Protein AF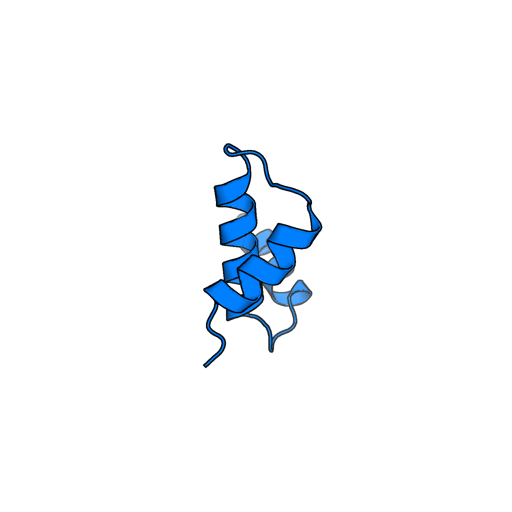-A0A1V5DS74-F1 (afdb_monomer_lite)

pLDDT: mean 90.5, std 7.9, range [48.19, 96.88]

Sequence (57 aa):
MEGFWSWAKERLIKHHGVSKEQFPLYLKELEFRYNNRNADLFDQVATFLCDLVPKRD

Foldseek 3Di:
DCDLVNVLVVVQVVVVHDDPVCVVVSSVVSVVCVVQVPHDPVVVVVVVVCVPPDDDD

Structure (mmCIF, N/CA/C/O backbone):
data_AF-A0A1V5DS74-F1
#
_entry.id   AF-A0A1V5DS74-F1
#
loop_
_atom_site.group_PDB
_atom_site.id
_atom_site.type_symbol
_atom_site.label_atom_id
_atom_site.label_alt_id
_atom_site.label_comp_id
_atom_site.label_asym_id
_atom_site.label_entity_id
_atom_site.label_seq_id
_atom_site.pdbx_PDB_ins_code
_atom_site.Cartn_x
_atom_site.Cartn_y
_atom_site.Cartn_z
_atom_site.occupancy
_atom_site.B_iso_or_equiv
_atom_site.auth_seq_id
_atom_site.auth_comp_id
_atom_site.auth_asym_id
_atom_site.auth_atom_id
_atom_site.pdbx_PDB_model_num
ATOM 1 N N . MET A 1 1 ? 4.983 -16.012 -14.165 1.00 48.19 1 MET A N 1
ATOM 2 C CA . MET A 1 1 ? 4.326 -15.682 -12.883 1.00 48.19 1 MET A CA 1
ATOM 3 C C . MET A 1 1 ? 4.771 -14.276 -12.518 1.00 48.19 1 MET A C 1
ATOM 5 O O . MET A 1 1 ? 5.901 -14.099 -12.082 1.00 48.19 1 MET A O 1
ATOM 9 N N . GLU A 1 2 ? 3.963 -13.262 -12.813 1.00 68.94 2 GLU A N 1
ATOM 10 C CA . GLU A 1 2 ? 4.263 -11.897 -12.369 1.00 68.94 2 GLU A CA 1
ATOM 11 C C . GLU A 1 2 ? 3.922 -11.809 -10.884 1.00 68.94 2 GLU A C 1
ATOM 13 O O . GLU A 1 2 ? 2.760 -11.753 -10.494 1.00 68.94 2 GLU A O 1
ATOM 18 N N . GLY A 1 3 ? 4.944 -11.937 -10.041 1.00 93.25 3 GLY A N 1
ATOM 19 C CA . GLY A 1 3 ? 4.796 -11.792 -8.598 1.00 93.25 3 GLY A CA 1
ATOM 20 C C . GLY A 1 3 ? 4.718 -10.325 -8.177 1.00 93.25 3 GLY A C 1
ATOM 21 O O . GLY A 1 3 ? 4.888 -9.410 -8.987 1.00 93.25 3 GLY A O 1
ATOM 22 N N . PHE A 1 4 ? 4.556 -10.116 -6.869 1.00 95.56 4 PHE A N 1
ATOM 23 C CA . PHE A 1 4 ? 4.543 -8.797 -6.230 1.00 95.56 4 PHE A CA 1
ATOM 24 C C . PHE A 1 4 ? 5.654 -7.863 -6.742 1.00 95.56 4 PHE A C 1
ATOM 26 O O . PHE A 1 4 ? 5.394 -6.709 -7.070 1.00 95.56 4 PHE A O 1
ATOM 33 N N . TRP A 1 5 ? 6.883 -8.366 -6.879 1.00 94.44 5 TRP A N 1
ATOM 34 C CA . TRP A 1 5 ? 8.032 -7.552 -7.275 1.00 94.44 5 TRP A CA 1
ATOM 35 C C . TRP A 1 5 ? 7.962 -7.011 -8.705 1.00 94.44 5 TRP A C 1
ATOM 37 O O . TRP A 1 5 ? 8.375 -5.874 -8.930 1.00 94.44 5 TRP A O 1
ATOM 47 N N . SER A 1 6 ? 7.433 -7.778 -9.664 1.00 94.56 6 SER A N 1
ATOM 48 C CA . SER A 1 6 ? 7.221 -7.278 -11.031 1.00 94.56 6 SER A CA 1
ATOM 49 C C . SER A 1 6 ? 6.166 -6.170 -11.027 1.00 94.56 6 SER A C 1
ATOM 51 O O . SER A 1 6 ? 6.411 -5.077 -11.531 1.00 94.56 6 SER A O 1
ATOM 53 N N . TRP A 1 7 ? 5.052 -6.409 -10.330 1.00 94.44 7 TRP A N 1
ATOM 54 C CA . TRP A 1 7 ? 3.938 -5.468 -10.191 1.00 94.44 7 TRP A CA 1
ATOM 55 C C . TRP A 1 7 ? 4.319 -4.159 -9.474 1.00 94.44 7 TRP A C 1
ATOM 57 O O . TRP A 1 7 ? 3.872 -3.073 -9.861 1.00 94.44 7 TRP A O 1
ATOM 67 N N . ALA A 1 8 ? 5.149 -4.248 -8.429 1.00 95.00 8 ALA A N 1
ATOM 68 C CA . ALA A 1 8 ? 5.625 -3.100 -7.662 1.00 95.00 8 ALA A CA 1
ATOM 69 C C . ALA A 1 8 ? 6.644 -2.276 -8.463 1.00 95.00 8 ALA A C 1
ATOM 71 O O . ALA A 1 8 ? 6.565 -1.047 -8.486 1.00 95.00 8 ALA A O 1
ATOM 72 N N . LYS A 1 9 ? 7.566 -2.942 -9.172 1.00 92.62 9 LYS A N 1
ATOM 73 C CA . LYS A 1 9 ? 8.600 -2.285 -9.983 1.00 92.62 9 LYS A CA 1
ATOM 74 C C . LYS A 1 9 ? 7.999 -1.387 -11.065 1.00 92.62 9 LYS A C 1
ATOM 76 O O . LYS A 1 9 ? 8.420 -0.241 -11.195 1.00 92.62 9 LYS A O 1
ATOM 81 N N . GLU A 1 10 ? 6.987 -1.864 -11.788 1.00 93.44 10 GLU A N 1
ATOM 82 C CA . GLU A 1 10 ? 6.300 -1.075 -12.824 1.00 93.44 10 GLU A CA 1
ATOM 83 C C . GLU A 1 10 ? 5.678 0.221 -12.295 1.00 93.44 10 GLU A C 1
ATOM 85 O O . GLU A 1 10 ? 5.600 1.216 -13.014 1.00 93.44 10 GLU A O 1
ATOM 90 N N . ARG A 1 11 ? 5.225 0.223 -11.037 1.00 92.88 11 ARG A N 1
ATOM 91 C CA . ARG A 1 11 ? 4.641 1.404 -10.388 1.00 92.88 11 ARG A CA 1
ATOM 92 C C . ARG A 1 11 ? 5.719 2.356 -9.900 1.00 92.88 11 ARG A C 1
ATOM 94 O O . ARG A 1 11 ? 5.642 3.545 -10.183 1.00 92.88 11 ARG A O 1
ATOM 101 N N . LEU A 1 12 ? 6.753 1.831 -9.247 1.00 92.56 12 LEU A N 1
ATOM 102 C CA . LEU A 1 12 ? 7.861 2.631 -8.722 1.00 92.56 12 LEU A CA 1
ATOM 103 C C . LEU A 1 12 ? 8.637 3.361 -9.830 1.00 92.56 12 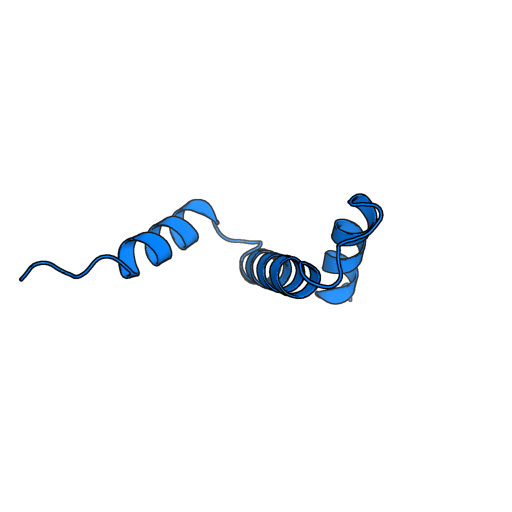LEU A C 1
ATOM 105 O O . LEU A 1 12 ? 9.029 4.510 -9.641 1.00 92.56 12 LEU A O 1
ATOM 109 N N . ILE A 1 13 ? 8.813 2.741 -11.004 1.00 91.25 13 ILE A N 1
ATOM 110 C CA . ILE A 1 13 ? 9.529 3.353 -12.140 1.00 91.25 13 ILE A CA 1
ATOM 111 C C . ILE A 1 13 ? 8.830 4.621 -12.656 1.00 91.25 13 ILE A C 1
ATOM 113 O O . ILE A 1 13 ? 9.508 5.552 -13.090 1.00 91.25 13 ILE A O 1
ATOM 117 N N . LYS A 1 14 ? 7.496 4.712 -12.556 1.00 90.25 14 LYS A N 1
ATOM 118 C CA . LYS A 1 14 ? 6.731 5.895 -13.001 1.00 90.25 14 LYS A CA 1
ATOM 119 C C . LYS A 1 14 ? 7.037 7.154 -12.192 1.00 90.25 14 LYS A C 1
ATOM 121 O O . LYS A 1 14 ? 6.769 8.251 -12.663 1.00 90.25 14 LYS A O 1
ATOM 126 N N . HIS A 1 15 ? 7.603 7.005 -10.997 1.00 87.69 15 HIS A N 1
ATOM 127 C CA . HIS A 1 15 ? 7.967 8.128 -10.138 1.00 87.69 15 HIS A CA 1
ATOM 128 C C . HIS A 1 15 ? 9.363 8.698 -10.441 1.00 87.69 15 HIS A C 1
ATOM 130 O O . HIS A 1 15 ? 9.790 9.621 -9.761 1.00 87.69 15 HIS A O 1
ATOM 136 N N . HIS A 1 16 ? 10.078 8.181 -11.455 1.00 85.56 16 HIS A N 1
ATOM 137 C CA . HIS A 1 16 ? 11.453 8.590 -11.798 1.00 85.56 16 HIS A CA 1
ATOM 138 C C . HIS A 1 16 ? 12.450 8.463 -10.631 1.00 85.56 16 HIS A C 1
ATOM 140 O O . HIS A 1 16 ? 13.462 9.158 -10.571 1.00 85.56 16 HIS A O 1
ATOM 146 N N . GLY A 1 17 ? 12.170 7.532 -9.719 1.00 81.69 17 GLY A N 1
ATOM 147 C CA . GLY A 1 17 ? 12.904 7.349 -8.475 1.00 81.69 17 GLY A CA 1
ATOM 148 C C . GLY A 1 17 ? 12.044 7.674 -7.257 1.00 81.69 17 GLY A C 1
ATOM 149 O O . GLY A 1 17 ? 11.109 8.463 -7.304 1.00 81.69 17 GLY A O 1
ATOM 150 N N . VAL A 1 18 ? 12.366 7.026 -6.145 1.00 87.56 18 VAL A N 1
ATOM 151 C CA . VAL A 1 18 ? 11.777 7.294 -4.831 1.00 87.56 18 VAL A CA 1
ATOM 152 C C . VAL A 1 18 ? 12.942 7.585 -3.899 1.00 87.56 18 VAL A C 1
ATOM 154 O O . VAL A 1 18 ? 13.994 6.950 -4.021 1.00 87.56 18 VAL A O 1
ATOM 157 N N . SER A 1 19 ? 12.794 8.553 -2.993 1.00 91.56 19 SER A N 1
ATOM 158 C CA . SER A 1 19 ? 13.848 8.818 -2.013 1.00 91.56 19 SER A CA 1
ATOM 159 C C . SER A 1 19 ? 14.094 7.566 -1.163 1.00 91.56 19 SER A C 1
ATOM 161 O O . SER A 1 19 ? 13.176 6.778 -0.914 1.00 91.56 19 SER A O 1
ATOM 163 N N . LYS A 1 20 ? 15.336 7.361 -0.714 1.00 91.88 20 LYS A N 1
ATOM 164 C CA . LYS A 1 20 ? 15.695 6.174 0.081 1.00 91.88 20 LYS A CA 1
ATOM 165 C C . LYS A 1 20 ? 14.900 6.112 1.384 1.00 91.88 20 LYS A C 1
ATOM 167 O O . LYS A 1 20 ? 14.547 5.031 1.839 1.00 91.88 20 LYS A O 1
ATOM 172 N N . GLU A 1 21 ? 14.597 7.277 1.941 1.00 95.75 21 GLU A N 1
ATOM 173 C CA . GLU A 1 21 ? 13.862 7.462 3.189 1.00 95.75 21 GLU A CA 1
ATOM 174 C C . GLU A 1 21 ? 12.389 7.083 3.020 1.00 95.75 21 GLU A C 1
ATOM 176 O O . GLU A 1 21 ? 11.791 6.497 3.917 1.00 95.75 21 GLU A O 1
ATOM 181 N N . GLN A 1 22 ? 11.804 7.388 1.859 1.00 93.44 22 GLN A N 1
ATOM 182 C CA . GLN A 1 22 ? 10.398 7.113 1.572 1.00 93.44 22 GLN A CA 1
ATOM 183 C C . GLN A 1 22 ? 10.174 5.717 0.983 1.00 93.44 22 GLN A C 1
ATOM 185 O O . GLN A 1 22 ? 9.078 5.172 1.099 1.00 93.44 22 GLN A O 1
ATOM 190 N N . PHE A 1 23 ? 11.193 5.113 0.368 1.00 94.00 23 PHE A N 1
ATOM 191 C CA . PHE A 1 23 ? 11.084 3.817 -0.302 1.00 94.00 23 PHE A CA 1
ATOM 192 C C . PHE A 1 23 ? 10.416 2.718 0.551 1.00 94.00 23 PHE A C 1
ATOM 194 O O . PHE A 1 23 ? 9.525 2.048 0.022 1.00 94.00 23 PHE A O 1
ATOM 201 N N . PRO A 1 24 ? 10.736 2.546 1.854 1.00 96.12 24 PRO A N 1
ATOM 202 C CA . PRO A 1 24 ? 10.051 1.563 2.692 1.00 96.12 24 PRO A CA 1
ATOM 203 C C . PRO A 1 24 ? 8.540 1.806 2.807 1.00 96.12 24 PRO A C 1
ATOM 205 O O . PRO A 1 24 ? 7.771 0.848 2.784 1.00 96.12 24 PRO A O 1
ATOM 208 N N . LEU A 1 25 ? 8.105 3.070 2.882 1.00 95.88 25 LEU A N 1
ATOM 209 C CA . LEU A 1 25 ? 6.687 3.432 2.986 1.00 95.88 25 LEU A CA 1
ATOM 210 C C . LEU A 1 25 ? 5.937 3.086 1.697 1.00 95.88 25 LEU A C 1
ATOM 212 O O . LEU A 1 25 ? 4.931 2.380 1.745 1.00 95.88 25 LEU A O 1
ATOM 216 N N . TYR A 1 26 ? 6.477 3.488 0.542 1.00 95.00 26 TYR A N 1
ATOM 217 C CA . TYR A 1 26 ? 5.905 3.141 -0.763 1.00 95.00 26 TYR A CA 1
ATOM 218 C C . TYR A 1 26 ? 5.839 1.628 -0.973 1.00 95.00 26 TYR A C 1
ATOM 220 O O . TYR A 1 26 ? 4.855 1.111 -1.498 1.00 95.00 26 TYR A O 1
ATOM 228 N N . LEU A 1 27 ? 6.871 0.892 -0.552 1.00 96.06 27 LEU A N 1
ATOM 229 C CA . LEU A 1 27 ? 6.890 -0.557 -0.699 1.00 96.06 27 LEU A CA 1
ATOM 230 C C . LEU A 1 27 ? 5.809 -1.234 0.158 1.00 96.06 27 LEU A C 1
ATOM 232 O O . LEU A 1 27 ? 5.131 -2.135 -0.334 1.00 96.06 27 LEU A O 1
ATOM 236 N N . LYS A 1 28 ? 5.610 -0.777 1.402 1.00 96.56 28 LYS A N 1
ATOM 237 C CA . LYS A 1 28 ? 4.542 -1.274 2.286 1.00 96.56 28 LYS A CA 1
ATOM 238 C C . LYS A 1 28 ? 3.149 -0.928 1.767 1.00 96.56 28 LYS A C 1
ATOM 240 O O . LYS A 1 28 ? 2.255 -1.768 1.829 1.00 96.56 28 LYS A O 1
ATOM 245 N N . GLU A 1 29 ? 2.965 0.265 1.211 1.00 95.62 29 GLU A N 1
ATOM 246 C CA . GLU A 1 29 ? 1.708 0.639 0.562 1.00 95.62 29 GLU A CA 1
ATOM 247 C C . GLU A 1 29 ? 1.411 -0.265 -0.647 1.00 95.62 29 GLU A C 1
ATOM 249 O O . GLU A 1 29 ? 0.298 -0.770 -0.805 1.00 95.62 29 GLU A O 1
ATOM 254 N N . LEU A 1 30 ? 2.416 -0.512 -1.492 1.00 96.00 30 LEU A N 1
ATOM 255 C CA . LEU A 1 30 ? 2.294 -1.394 -2.651 1.00 96.00 30 LEU A CA 1
ATOM 256 C C . LEU A 1 30 ? 2.001 -2.840 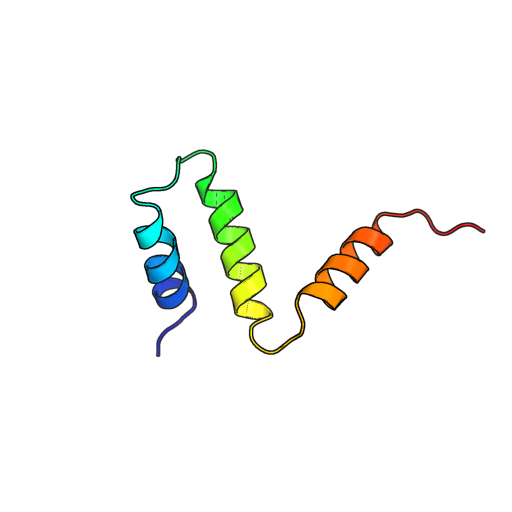-2.241 1.00 96.00 30 LEU A C 1
ATOM 258 O O . LEU A 1 30 ? 1.173 -3.486 -2.878 1.00 96.00 30 LEU A O 1
ATOM 262 N N . GLU A 1 31 ? 2.634 -3.346 -1.184 1.00 96.88 31 GLU A N 1
ATOM 263 C CA . GLU A 1 31 ? 2.329 -4.663 -0.618 1.00 96.88 31 GLU A CA 1
ATOM 264 C C . GLU A 1 31 ? 0.866 -4.743 -0.170 1.00 96.88 31 GLU A C 1
ATOM 266 O O . GLU A 1 31 ? 0.157 -5.675 -0.551 1.00 96.88 31 GLU A O 1
ATOM 271 N N . PHE A 1 32 ? 0.390 -3.739 0.574 1.00 95.81 32 PHE A N 1
ATOM 272 C CA . PHE A 1 32 ? -0.999 -3.673 1.024 1.00 95.81 32 PHE A CA 1
ATOM 273 C C . PHE A 1 32 ? -1.979 -3.681 -0.156 1.00 95.81 32 PHE A C 1
ATOM 275 O O . PHE A 1 32 ? -2.907 -4.493 -0.190 1.00 95.81 32 PHE A O 1
ATOM 282 N N . ARG A 1 33 ? -1.740 -2.831 -1.161 1.00 95.31 33 ARG A N 1
ATOM 283 C CA . ARG A 1 33 ? -2.548 -2.774 -2.389 1.00 95.31 33 ARG A CA 1
ATOM 284 C C . ARG A 1 33 ? -2.511 -4.093 -3.159 1.00 95.31 33 ARG A C 1
ATOM 286 O O . ARG A 1 33 ? -3.540 -4.518 -3.672 1.00 95.31 33 ARG A O 1
ATOM 293 N N . TYR A 1 34 ? -1.351 -4.744 -3.257 1.00 95.81 34 TYR A N 1
ATOM 294 C CA . TYR A 1 34 ? -1.214 -6.015 -3.966 1.00 95.81 34 TYR A CA 1
ATOM 295 C C . TYR A 1 34 ? -1.979 -7.131 -3.256 1.00 95.81 34 TYR A C 1
ATOM 297 O O . TYR A 1 34 ? -2.722 -7.866 -3.907 1.00 95.81 34 TYR A O 1
ATOM 305 N N . ASN A 1 35 ? -1.846 -7.243 -1.935 1.00 95.06 35 ASN A N 1
ATOM 306 C CA . ASN A 1 35 ? -2.529 -8.266 -1.143 1.00 95.06 35 ASN A CA 1
ATOM 307 C C . ASN A 1 35 ? -4.055 -8.094 -1.168 1.00 95.06 35 ASN A C 1
ATOM 309 O O . ASN A 1 35 ? -4.772 -9.089 -1.195 1.00 95.06 35 ASN A O 1
ATOM 313 N N . ASN A 1 36 ? -4.537 -6.853 -1.272 1.00 94.31 36 ASN A N 1
ATOM 314 C CA . ASN A 1 36 ? -5.962 -6.513 -1.274 1.00 94.31 36 ASN A CA 1
ATOM 315 C C . ASN A 1 36 ? -6.520 -6.135 -2.655 1.00 94.31 36 ASN A C 1
ATOM 317 O O . ASN A 1 36 ? -7.607 -5.579 -2.752 1.00 94.31 36 ASN A O 1
ATOM 321 N N . ARG A 1 37 ? -5.811 -6.457 -3.744 1.00 92.62 37 ARG A N 1
ATOM 322 C CA . ARG A 1 37 ? -6.138 -6.011 -5.117 1.00 92.62 37 ARG A CA 1
ATOM 323 C C . ARG A 1 37 ? -7.514 -6.427 -5.655 1.00 92.62 37 ARG A C 1
A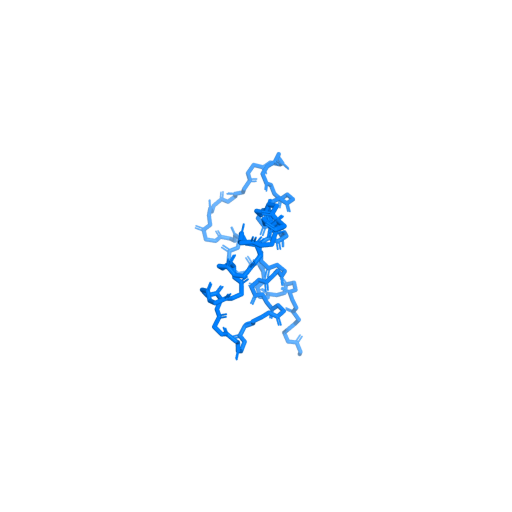TOM 325 O O . ARG A 1 37 ? -7.942 -5.889 -6.668 1.00 92.62 37 ARG A O 1
ATOM 332 N N . ASN A 1 38 ? -8.171 -7.387 -5.008 1.00 93.62 38 ASN A N 1
ATOM 333 C CA . ASN A 1 38 ? -9.490 -7.904 -5.388 1.00 93.62 38 ASN A CA 1
ATOM 334 C C . ASN A 1 38 ? -10.605 -7.462 -4.426 1.00 93.62 38 ASN A C 1
ATOM 336 O O . ASN A 1 38 ? -11.709 -7.993 -4.492 1.00 93.62 38 ASN A O 1
ATOM 340 N N . ALA A 1 39 ? -10.308 -6.552 -3.503 1.00 91.19 39 ALA A N 1
ATOM 341 C CA . ALA A 1 39 ? -11.236 -6.073 -2.494 1.00 91.19 39 ALA A CA 1
ATOM 342 C C . ALA A 1 39 ? -11.375 -4.549 -2.580 1.00 91.19 39 ALA A C 1
ATOM 344 O O . ALA A 1 39 ? -10.504 -3.869 -3.129 1.00 91.19 39 ALA A O 1
ATOM 345 N N . ASP A 1 40 ? -12.462 -4.015 -2.021 1.00 90.19 40 ASP A N 1
ATOM 346 C CA . ASP A 1 40 ? -12.598 -2.572 -1.860 1.00 90.19 40 ASP A CA 1
ATOM 347 C C . ASP A 1 40 ? -11.587 -2.087 -0.811 1.00 90.19 40 ASP A C 1
ATOM 349 O O . ASP A 1 40 ? -11.580 -2.537 0.340 1.00 90.19 40 ASP A O 1
ATOM 353 N N . LEU A 1 41 ? -10.674 -1.212 -1.235 1.00 92.69 41 LEU A N 1
ATOM 354 C CA . LEU A 1 41 ? -9.653 -0.649 -0.357 1.00 92.69 41 LEU A CA 1
ATOM 355 C C . LEU A 1 41 ? -10.233 0.412 0.574 1.00 92.69 41 LEU A C 1
ATOM 357 O O . LEU A 1 41 ? -9.689 0.604 1.660 1.00 92.69 41 LEU A O 1
ATOM 361 N N . PHE A 1 42 ? -11.298 1.104 0.163 1.00 92.44 42 PHE A N 1
ATOM 362 C CA . PHE A 1 42 ? -11.889 2.168 0.962 1.00 92.44 42 PHE A CA 1
ATOM 363 C C . PHE A 1 42 ? -12.441 1.605 2.270 1.00 92.44 42 PHE A C 1
ATOM 365 O O . PHE A 1 42 ? -12.040 2.061 3.339 1.00 92.44 42 PHE A O 1
ATOM 372 N N . ASP A 1 43 ? -13.257 0.553 2.188 1.00 90.81 43 ASP A N 1
ATOM 373 C CA . ASP A 1 43 ? -13.863 -0.090 3.359 1.00 90.81 43 ASP A CA 1
ATOM 374 C C . ASP A 1 43 ? -12.808 -0.642 4.327 1.00 90.81 43 ASP A C 1
ATOM 376 O O . ASP A 1 43 ? -12.923 -0.495 5.547 1.00 90.81 43 ASP A O 1
ATOM 380 N N . GLN A 1 44 ? -11.735 -1.235 3.797 1.00 91.50 44 GLN A N 1
ATOM 381 C CA . GLN A 1 44 ? -10.648 -1.763 4.624 1.00 91.50 44 GLN A CA 1
ATOM 382 C C . GLN A 1 44 ? -9.883 -0.662 5.352 1.00 91.50 44 GLN A C 1
ATOM 384 O O . GLN A 1 44 ? -9.652 -0.757 6.555 1.00 91.50 44 GLN A O 1
ATOM 389 N N . VAL A 1 45 ? -9.496 0.396 4.636 1.00 92.75 45 VAL A N 1
ATOM 390 C CA . VAL A 1 45 ? -8.767 1.517 5.239 1.00 92.75 45 VAL A CA 1
ATOM 391 C C . VAL A 1 45 ? -9.655 2.246 6.246 1.00 92.75 45 VAL A C 1
ATOM 393 O O . VAL A 1 45 ? -9.181 2.571 7.332 1.00 92.75 45 VAL A O 1
ATOM 396 N N . ALA A 1 46 ? -10.938 2.451 5.935 1.00 92.19 46 ALA A N 1
ATOM 397 C CA . ALA A 1 46 ? -11.902 3.041 6.858 1.00 92.19 46 ALA A CA 1
ATOM 398 C C . ALA A 1 46 ? -12.027 2.214 8.146 1.00 92.19 46 ALA A C 1
ATOM 400 O O . ALA A 1 46 ? -11.971 2.779 9.237 1.00 92.19 46 ALA A O 1
ATOM 401 N N . THR A 1 47 ? -12.100 0.885 8.029 1.00 91.25 47 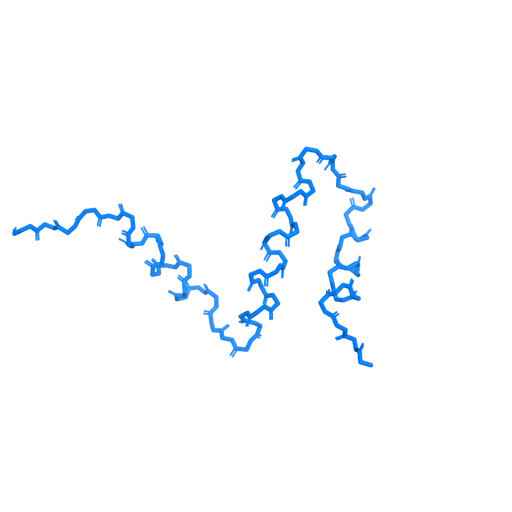THR A N 1
ATOM 402 C CA . THR A 1 47 ? -12.125 -0.023 9.185 1.00 91.25 47 THR A CA 1
ATOM 403 C C . THR A 1 47 ? -10.880 0.155 10.054 1.00 91.25 47 THR A C 1
ATOM 405 O O . THR A 1 47 ? -11.007 0.436 11.242 1.00 91.25 47 THR A O 1
ATOM 408 N N . PHE A 1 48 ? -9.677 0.099 9.470 1.00 90.75 48 PHE A N 1
ATOM 409 C CA . PHE A 1 48 ? -8.435 0.263 10.237 1.00 90.75 48 PHE A CA 1
ATOM 410 C C . PHE A 1 48 ? -8.300 1.640 10.888 1.00 90.75 48 PHE A C 1
ATOM 412 O O . PHE A 1 48 ? -7.765 1.752 11.988 1.00 90.75 48 PHE A O 1
ATOM 419 N N . LEU A 1 49 ? -8.779 2.695 10.227 1.00 90.88 49 LEU A N 1
ATOM 420 C CA . LEU A 1 49 ? -8.798 4.038 10.806 1.00 90.88 49 LEU A CA 1
ATOM 421 C C . LEU A 1 49 ? -9.736 4.110 12.015 1.00 90.88 49 LEU A C 1
ATOM 423 O O . LEU A 1 49 ? -9.385 4.721 13.024 1.00 90.88 49 LEU A O 1
ATOM 427 N N . CYS A 1 50 ? -10.906 3.475 11.931 1.00 91.31 50 CYS A N 1
ATOM 428 C CA . CYS A 1 50 ? -11.853 3.399 13.038 1.00 91.31 50 CYS A CA 1
ATOM 429 C C . CYS A 1 50 ? -11.364 2.496 14.179 1.00 91.31 50 CYS A C 1
ATOM 431 O O . CYS A 1 50 ? -11.651 2.804 15.331 1.00 91.31 50 CYS A O 1
ATOM 433 N N . ASP A 1 51 ? -10.589 1.447 13.900 1.00 90.69 51 ASP A N 1
ATO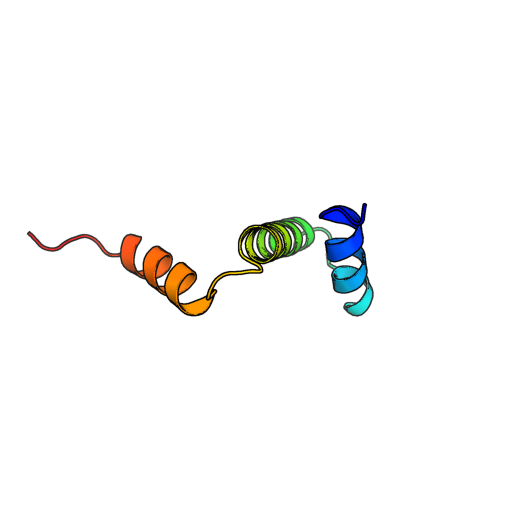M 434 C CA . ASP A 1 51 ? -10.013 0.563 14.927 1.00 90.69 51 ASP A CA 1
ATOM 435 C C . ASP A 1 51 ? -9.033 1.287 15.866 1.00 90.69 51 ASP A C 1
ATOM 437 O O . ASP A 1 51 ? -8.813 0.855 16.998 1.00 90.69 51 ASP A O 1
ATOM 441 N N . LEU A 1 52 ? -8.460 2.412 15.426 1.00 88.19 52 LEU A N 1
ATOM 442 C CA . LEU A 1 52 ? -7.622 3.274 16.265 1.00 88.19 52 LEU A CA 1
ATOM 443 C C . LEU A 1 52 ? -8.439 4.140 17.237 1.00 88.19 52 LEU A C 1
ATOM 445 O O . LEU A 1 52 ? -7.869 4.741 18.150 1.00 88.19 52 LEU A O 1
ATOM 449 N N . VAL A 1 53 ? -9.758 4.233 17.048 1.00 87.38 53 VAL A N 1
ATOM 450 C CA . VAL A 1 53 ? -10.652 4.989 17.926 1.00 87.38 53 VAL A CA 1
ATOM 451 C C . VAL A 1 53 ? -10.990 4.123 19.145 1.00 87.38 53 VAL A C 1
ATOM 453 O O . VAL A 1 53 ? -11.535 3.029 18.984 1.00 87.38 53 VAL A O 1
ATOM 456 N N . PRO A 1 54 ? -10.717 4.587 20.381 1.00 84.69 54 PRO A N 1
ATOM 457 C CA . PRO A 1 54 ? -11.096 3.854 21.581 1.00 84.69 54 PRO A CA 1
ATOM 458 C C . PRO A 1 54 ? -12.604 3.603 21.602 1.00 84.69 54 PRO A C 1
ATOM 460 O O . PRO A 1 54 ? -13.399 4.530 21.409 1.00 84.69 54 PRO A O 1
ATOM 463 N N . LYS A 1 55 ? -13.007 2.356 21.856 1.00 83.06 55 LYS A N 1
ATOM 464 C CA . LYS A 1 55 ? -14.421 2.034 22.063 1.00 83.06 55 LYS A CA 1
ATOM 465 C C . LYS A 1 55 ? -14.893 2.776 23.313 1.00 83.06 55 LYS A C 1
ATOM 467 O O . LYS A 1 55 ? -14.226 2.731 24.342 1.00 83.06 55 LYS A O 1
ATOM 472 N N . ARG A 1 56 ? -16.006 3.501 23.196 1.00 77.38 56 ARG A N 1
ATOM 473 C CA . ARG A 1 56 ? -16.693 4.064 24.360 1.00 77.38 56 ARG A CA 1
ATOM 474 C C . ARG A 1 56 ? -17.414 2.928 25.077 1.00 77.38 56 ARG A C 1
ATOM 476 O O . ARG A 1 56 ? -18.159 2.201 24.420 1.00 77.38 56 ARG A O 1
ATOM 483 N N . ASP A 1 57 ? -17.148 2.808 26.372 1.00 72.12 57 ASP A N 1
ATOM 484 C CA . ASP A 1 57 ? -17.922 1.984 27.305 1.00 72.12 57 ASP A CA 1
ATOM 485 C C . ASP A 1 57 ? -19.375 2.476 27.414 1.00 72.12 57 ASP A C 1
ATOM 487 O O . ASP A 1 57 ? -19.600 3.709 27.283 1.00 72.12 57 ASP A O 1
#

Radius of gyration: 14.82 Å; chains: 1; bounding box: 34×24×40 Å

Secondary structure (DSSP, 8-state):
---HHHHHHHHHHTTT---TTTHHHHHHHHHHHHHTTTS-HHHHHHHHHHHTSPPP-